Protein AF-A0A7J9HH11-F1 (afdb_monomer_lite)

Sequence (98 aa):
MEICNSAGITVQFVKNVIIHGLQIHHNIPAKRGKIKDGENHHGLWAASDGDGVSLFRDTNVSLDHLSLHHCADGLIDVIQGSTVVTISHCHFTDHNDV

Foldseek 3Di:
DEDEDQDAAEAEPEEDEEDADYEFAHHAKDQWDWDCPDPPDTDTDHIDHFERYEYAQYEQYEYAHYEYEHTRAYPYHYDHNYYNYHYYHYHYDHDDHD

Secondary structure (DSSP, 8-state):
-EE-SS--EEEES-EEEEEES-EEE-------EEEEEETTEEEEE------SEEEES-EEEEEES-EEE--SS-SEEEETT-EEEEEES-EEES----

Structure (mmCIF, N/CA/C/O backbone):
data_AF-A0A7J9HH11-F1
#
_entry.id   AF-A0A7J9HH11-F1
#
loop_
_atom_site.group_PDB
_atom_site.id
_atom_site.type_symbol
_atom_site.label_atom_id
_atom_site.label_alt_id
_atom_site.label_comp_id
_atom_site.label_asym_id
_atom_site.label_entity_id
_atom_site.label_seq_id
_atom_site.pdbx_PDB_ins_code
_atom_site.Cartn_x
_atom_site.Cartn_y
_atom_site.Cartn_z
_atom_site.occupancy
_atom_site.B_iso_or_equiv
_atom_site.auth_seq_id
_atom_site.auth_comp_id
_atom_site.auth_asym_id
_atom_site.auth_atom_id
_atom_site.pdbx_PDB_model_num
ATOM 1 N N . MET A 1 1 ? -6.030 4.422 -14.759 1.00 86.12 1 MET A N 1
ATOM 2 C CA . MET A 1 1 ? -5.167 5.533 -14.300 1.00 86.12 1 MET A CA 1
ATOM 3 C C . MET A 1 1 ? -3.963 4.903 -13.635 1.00 86.12 1 MET A C 1
ATOM 5 O O . MET A 1 1 ? -4.159 3.936 -12.903 1.00 86.12 1 MET A O 1
ATOM 9 N N . GLU A 1 2 ? -2.764 5.409 -13.908 1.00 93.00 2 GLU A N 1
ATOM 10 C CA . GLU A 1 2 ? -1.522 4.886 -13.333 1.00 93.00 2 GLU A CA 1
ATOM 11 C C . GLU A 1 2 ? -0.884 5.878 -12.352 1.00 93.00 2 GLU A C 1
ATOM 13 O O . GLU A 1 2 ? -1.023 7.094 -12.501 1.00 93.00 2 GLU A O 1
ATOM 18 N N . ILE A 1 3 ? -0.207 5.338 -11.341 1.00 93.31 3 ILE A N 1
ATOM 19 C CA . ILE A 1 3 ? 0.686 6.041 -10.422 1.00 93.31 3 ILE A CA 1
ATOM 20 C C . ILE A 1 3 ? 2.038 5.341 -10.538 1.00 93.31 3 ILE A C 1
ATOM 22 O O . ILE A 1 3 ? 2.160 4.154 -10.237 1.00 93.31 3 ILE A O 1
ATOM 26 N N . CYS A 1 4 ? 3.044 6.063 -11.020 1.00 92.31 4 CYS A N 1
ATOM 27 C CA . CYS A 1 4 ? 4.351 5.487 -11.304 1.00 92.31 4 CYS A CA 1
ATOM 28 C C . CYS A 1 4 ? 5.471 6.526 -11.237 1.00 92.31 4 CYS A C 1
ATOM 30 O O . CYS A 1 4 ? 5.234 7.696 -10.934 1.00 92.31 4 CYS A O 1
ATOM 32 N N . ASN A 1 5 ? 6.696 6.101 -11.563 1.00 86.31 5 ASN A N 1
ATOM 33 C CA . ASN A 1 5 ? 7.905 6.930 -11.556 1.00 86.31 5 ASN A CA 1
ATOM 34 C C . ASN A 1 5 ? 8.263 7.444 -10.156 1.00 86.31 5 ASN A C 1
ATOM 36 O O . ASN A 1 5 ? 8.505 8.638 -9.973 1.00 86.31 5 ASN A O 1
ATOM 40 N N . SER A 1 6 ? 8.374 6.543 -9.177 1.00 84.50 6 SER A N 1
ATOM 41 C CA . SER A 1 6 ? 8.676 6.880 -7.768 1.00 84.50 6 SER A CA 1
ATOM 42 C C . SER A 1 6 ? 7.529 7.537 -6.987 1.00 84.50 6 SER A C 1
ATOM 44 O O . SER A 1 6 ? 7.760 8.107 -5.920 1.00 84.50 6 SER A O 1
ATOM 46 N N . ALA A 1 7 ? 6.303 7.489 -7.512 1.00 84.00 7 ALA A N 1
ATOM 47 C CA . ALA A 1 7 ? 5.109 7.865 -6.767 1.00 84.00 7 ALA A CA 1
ATOM 48 C C . ALA A 1 7 ? 4.421 6.619 -6.187 1.00 84.00 7 ALA A C 1
ATOM 50 O O . ALA A 1 7 ? 4.185 5.644 -6.900 1.00 84.00 7 ALA A O 1
ATOM 51 N N . GLY A 1 8 ? 4.057 6.692 -4.908 1.00 91.50 8 GLY A N 1
ATOM 52 C CA . GLY A 1 8 ? 3.225 5.712 -4.210 1.00 91.50 8 GLY A CA 1
ATOM 53 C C . GLY A 1 8 ? 2.081 6.402 -3.475 1.00 91.50 8 GLY A C 1
ATOM 54 O O . GLY A 1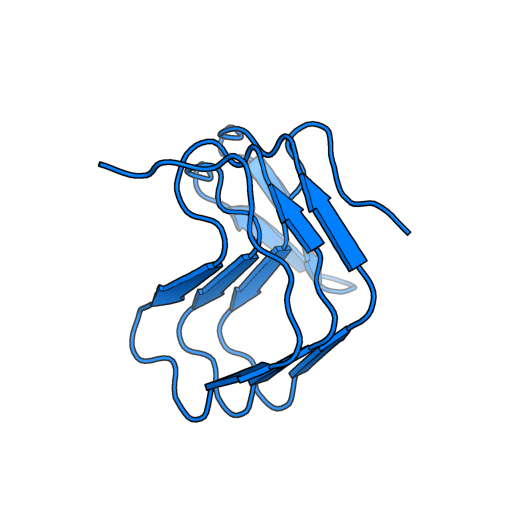 8 ? 1.932 7.627 -3.544 1.00 91.50 8 GLY A O 1
ATOM 55 N N . ILE A 1 9 ? 1.270 5.625 -2.763 1.00 94.38 9 ILE A N 1
ATOM 56 C CA . ILE A 1 9 ? 0.200 6.163 -1.920 1.00 94.38 9 ILE A CA 1
ATOM 57 C C . ILE A 1 9 ? 0.542 5.910 -0.460 1.00 94.38 9 ILE A C 1
ATOM 59 O O . ILE A 1 9 ? 0.702 4.769 -0.048 1.00 94.38 9 ILE A O 1
ATOM 63 N N . THR A 1 10 ? 0.570 6.965 0.347 1.00 93.88 10 THR A N 1
ATOM 64 C CA . THR A 1 10 ? 0.665 6.825 1.799 1.00 93.88 10 THR A CA 1
ATOM 65 C C . THR A 1 10 ? -0.567 7.416 2.459 1.00 93.88 10 THR A C 1
ATOM 67 O O . THR A 1 10 ? -0.947 8.557 2.198 1.00 93.88 10 THR A O 1
ATOM 70 N N . VAL A 1 11 ? -1.179 6.626 3.330 1.00 94.31 11 VAL A N 1
ATOM 71 C CA . VAL A 1 11 ? -2.349 6.976 4.128 1.00 94.31 11 VAL A CA 1
ATOM 72 C C . VAL A 1 11 ? -1.917 6.918 5.593 1.00 94.31 11 VAL A C 1
ATOM 74 O O . VAL A 1 11 ? -1.217 5.986 5.985 1.00 94.31 11 VAL A O 1
ATOM 77 N N . GLN A 1 12 ? -2.215 7.962 6.375 1.00 93.62 12 GLN A N 1
ATOM 78 C CA . GLN A 1 12 ? -1.788 8.029 7.775 1.00 93.62 12 GLN A CA 1
ATOM 79 C C . GLN A 1 12 ? -2.846 8.663 8.670 1.00 93.62 12 GLN A C 1
ATOM 81 O O . GLN A 1 12 ? -3.319 9.767 8.391 1.00 93.62 12 GLN A O 1
ATOM 86 N N . PHE A 1 13 ? -3.121 8.021 9.805 1.00 93.75 13 PHE A N 1
ATOM 87 C CA . PHE A 1 13 ? -4.006 8.516 10.866 1.00 93.75 13 PHE A CA 1
ATOM 88 C C . PHE A 1 13 ? -5.434 8.849 10.408 1.00 93.75 13 PHE A C 1
ATOM 90 O O . PHE A 1 13 ? -6.098 9.702 11.007 1.00 93.75 13 PHE A O 1
ATOM 97 N N . VAL A 1 14 ? -5.933 8.180 9.372 1.00 94.25 14 VAL A N 1
ATOM 98 C CA . VAL A 1 14 ? -7.272 8.417 8.827 1.00 94.25 14 VAL A CA 1
ATOM 99 C C . VAL A 1 14 ? -8.169 7.191 8.946 1.00 94.25 14 VAL A C 1
ATOM 101 O O . VAL A 1 14 ? -7.763 6.084 9.310 1.00 94.25 14 VAL A O 1
ATOM 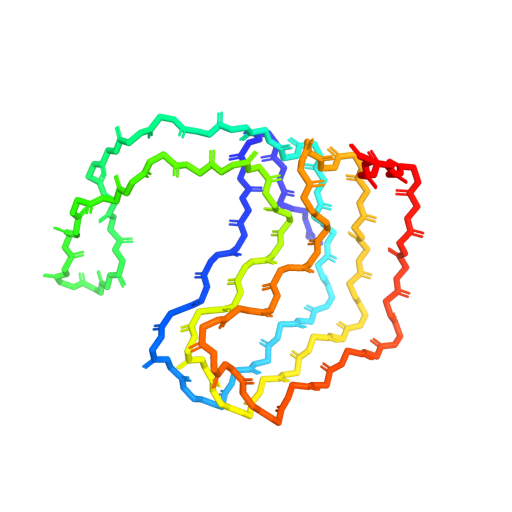104 N N . LYS A 1 15 ? -9.460 7.416 8.701 1.00 97.19 15 LYS A N 1
ATOM 105 C CA . LYS A 1 15 ? -10.487 6.380 8.748 1.00 97.19 15 LYS A CA 1
ATOM 106 C C . LYS A 1 15 ? -11.387 6.465 7.531 1.00 97.19 15 LYS A C 1
ATOM 108 O O . LYS A 1 15 ? -11.631 7.566 7.045 1.00 97.19 15 LYS A O 1
ATOM 113 N N . ASN A 1 16 ? -11.961 5.330 7.136 1.00 97.38 16 ASN A N 1
ATOM 114 C CA . ASN A 1 16 ? -12.980 5.240 6.085 1.00 97.38 16 ASN A CA 1
ATOM 115 C C . ASN A 1 16 ? -12.443 5.665 4.707 1.00 97.38 16 ASN A C 1
ATOM 117 O O . ASN A 1 16 ? -12.954 6.598 4.090 1.00 97.38 16 ASN A O 1
ATOM 121 N N . VAL A 1 17 ? -11.401 4.978 4.235 1.00 97.62 17 VAL A N 1
ATOM 122 C CA . VAL A 1 17 ? -10.754 5.254 2.941 1.00 97.62 17 VAL A CA 1
ATOM 123 C C . VAL A 1 17 ? -11.028 4.116 1.960 1.00 97.62 17 VAL A C 1
ATOM 125 O O . VAL A 1 17 ? -10.959 2.946 2.329 1.00 97.62 17 VAL A O 1
ATOM 128 N N . ILE A 1 18 ? -11.310 4.460 0.702 1.00 97.81 18 ILE A N 1
ATOM 129 C CA . ILE A 1 18 ? -11.416 3.504 -0.405 1.00 97.81 18 ILE A CA 1
ATOM 130 C C . ILE A 1 18 ? -10.393 3.898 -1.469 1.00 97.81 18 ILE A C 1
ATOM 132 O O . ILE A 1 18 ? -10.410 5.031 -1.950 1.00 97.81 18 ILE A O 1
ATOM 136 N N . ILE A 1 19 ? -9.526 2.961 -1.846 1.00 97.62 19 ILE A N 1
ATOM 137 C CA . ILE A 1 19 ? -8.599 3.094 -2.971 1.00 97.62 19 ILE A CA 1
ATOM 138 C C . ILE A 1 19 ? -8.966 2.008 -3.974 1.00 97.62 19 ILE A C 1
ATOM 140 O O . ILE A 1 19 ? -8.894 0.822 -3.652 1.00 97.62 19 ILE A O 1
ATOM 144 N N . HIS A 1 20 ? -9.383 2.412 -5.174 1.00 97.81 20 HIS A N 1
ATOM 145 C CA . HIS A 1 20 ? -9.921 1.477 -6.155 1.00 97.81 20 HIS A CA 1
ATOM 146 C C . HIS A 1 20 ? -9.552 1.820 -7.600 1.00 97.81 20 HIS A C 1
ATOM 148 O O . HIS A 1 20 ? -9.530 2.992 -7.977 1.00 97.81 20 HIS A O 1
ATOM 154 N N . GLY A 1 21 ? -9.313 0.788 -8.417 1.00 97.19 21 GLY A N 1
ATOM 155 C CA . GLY A 1 21 ? -9.177 0.913 -9.874 1.00 97.19 21 GLY A CA 1
ATOM 156 C C . GLY A 1 21 ? -7.888 1.594 -10.351 1.00 97.19 21 GLY A C 1
ATOM 157 O O . GLY A 1 21 ? -7.873 2.215 -11.419 1.00 97.19 21 GLY A O 1
ATOM 158 N N . LEU A 1 22 ? -6.814 1.515 -9.559 1.00 97.31 22 LEU A N 1
ATOM 159 C CA . LEU A 1 22 ? -5.516 2.123 -9.867 1.00 97.31 22 LEU A CA 1
ATOM 160 C C . LEU A 1 22 ? -4.474 1.075 -10.256 1.00 97.31 22 LEU A C 1
ATOM 162 O O . LEU A 1 22 ? -4.467 -0.046 -9.745 1.00 97.31 22 LEU A O 1
ATOM 166 N N . GLN A 1 23 ? -3.556 1.479 -11.129 1.00 96.94 23 GLN A N 1
ATOM 167 C CA . GLN A 1 23 ? -2.336 0.732 -11.421 1.00 96.94 23 GLN A CA 1
ATOM 168 C C . GLN A 1 23 ? -1.161 1.462 -10.769 1.00 96.94 23 GLN A C 1
ATOM 170 O O . GLN A 1 23 ? -0.937 2.631 -11.066 1.00 96.94 23 GLN A O 1
ATOM 175 N N . ILE A 1 24 ? -0.454 0.809 -9.850 1.00 96.75 24 ILE A N 1
ATOM 176 C CA . ILE A 1 24 ? 0.642 1.408 -9.077 1.00 96.75 24 ILE A CA 1
ATOM 177 C C . ILE A 1 24 ? 1.903 0.600 -9.347 1.00 96.75 24 ILE A C 1
ATOM 179 O O . ILE A 1 24 ? 1.927 -0.601 -9.089 1.00 96.75 24 ILE A O 1
ATOM 183 N N . HIS A 1 25 ? 2.938 1.223 -9.902 1.00 95.44 25 HIS A N 1
ATOM 184 C CA . HIS A 1 25 ? 4.125 0.474 -10.303 1.00 95.44 25 HIS A CA 1
ATOM 185 C C . HIS A 1 25 ? 5.385 1.309 -10.425 1.00 95.44 25 HIS A C 1
ATOM 187 O O . HIS A 1 25 ? 5.332 2.529 -10.562 1.00 95.44 25 HIS A O 1
ATOM 193 N N . HIS A 1 26 ? 6.532 0.628 -10.479 1.00 94.56 26 HIS A N 1
ATOM 194 C CA . HIS A 1 26 ? 7.839 1.275 -10.616 1.00 94.56 26 HIS A CA 1
ATOM 195 C C . HIS A 1 26 ? 8.048 2.324 -9.515 1.00 94.56 26 HIS A C 1
ATOM 197 O O . HIS A 1 26 ? 8.517 3.442 -9.768 1.00 94.56 26 HIS A O 1
ATOM 203 N N . ASN A 1 27 ? 7.615 1.974 -8.300 1.00 92.25 27 ASN A N 1
ATOM 204 C CA . ASN A 1 27 ? 7.807 2.826 -7.147 1.00 92.25 27 ASN A CA 1
ATOM 205 C C . ASN A 1 27 ? 9.187 2.563 -6.549 1.00 92.25 27 ASN A C 1
ATOM 207 O O . ASN A 1 27 ? 9.576 1.414 -6.363 1.00 92.25 27 ASN A O 1
ATOM 211 N N . ILE A 1 28 ? 9.937 3.631 -6.299 1.00 91.69 28 ILE A N 1
ATOM 212 C CA . ILE A 1 28 ? 11.310 3.571 -5.794 1.00 91.69 28 ILE A CA 1
ATOM 213 C C . ILE A 1 28 ? 11.456 4.534 -4.612 1.00 91.69 28 ILE A C 1
ATOM 215 O O . ILE A 1 28 ? 10.684 5.496 -4.524 1.00 91.69 28 ILE A O 1
ATOM 219 N N . PRO A 1 29 ? 12.442 4.315 -3.723 1.00 91.19 29 PRO A N 1
ATOM 220 C CA . PRO A 1 29 ? 12.665 5.176 -2.574 1.00 91.19 29 PRO A CA 1
ATOM 221 C C . PRO A 1 29 ? 12.784 6.653 -2.954 1.00 91.19 29 PRO A C 1
ATOM 223 O O . PRO A 1 29 ? 13.563 7.030 -3.838 1.00 91.19 29 PRO A O 1
ATOM 226 N N . ALA A 1 30 ? 12.058 7.509 -2.241 1.00 89.00 30 ALA A N 1
ATOM 227 C CA . ALA A 1 30 ? 12.137 8.953 -2.391 1.00 89.00 30 ALA A CA 1
ATOM 228 C C . ALA A 1 30 ? 12.846 9.580 -1.190 1.00 89.00 30 ALA A C 1
ATOM 230 O O . ALA A 1 30 ? 12.733 9.147 -0.042 1.00 89.00 30 ALA A O 1
ATOM 231 N N . LYS A 1 31 ? 13.593 10.656 -1.446 1.00 90.25 31 LYS A N 1
ATOM 232 C CA . LYS A 1 31 ? 14.270 11.404 -0.383 1.00 90.25 31 LYS A CA 1
ATOM 233 C C . LYS A 1 31 ? 13.244 12.165 0.457 1.00 90.25 31 LYS A C 1
ATOM 235 O O . LYS A 1 31 ? 12.278 12.706 -0.070 1.00 90.25 31 LYS A O 1
ATOM 240 N N . ARG A 1 32 ? 13.538 12.300 1.753 1.00 90.81 32 ARG A N 1
ATOM 241 C CA . ARG A 1 32 ? 12.824 13.201 2.671 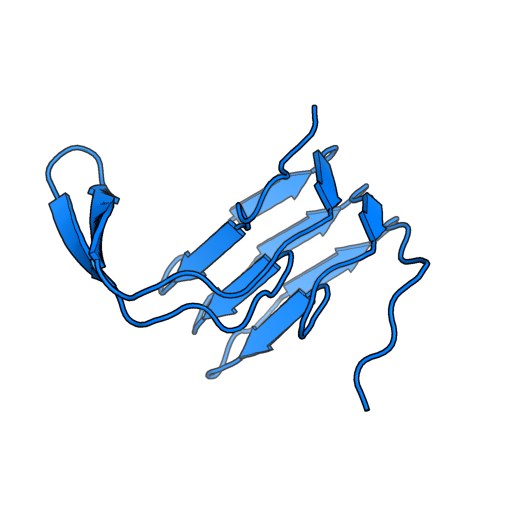1.00 90.81 32 ARG A CA 1
ATOM 242 C C . ARG A 1 32 ? 12.674 14.598 2.074 1.00 90.81 32 ARG A C 1
ATOM 244 O O . ARG A 1 32 ? 13.623 15.151 1.516 1.00 90.81 32 ARG A O 1
ATOM 251 N N . GLY A 1 33 ? 11.509 15.195 2.284 1.00 91.06 33 GLY A N 1
ATOM 252 C CA . GLY A 1 33 ? 11.191 16.514 1.762 1.00 91.06 33 GLY A CA 1
ATOM 253 C C . GLY A 1 33 ? 9.918 17.089 2.363 1.00 91.06 33 GLY A C 1
ATOM 254 O O . GLY A 1 33 ? 9.227 16.445 3.152 1.00 91.06 33 GLY A O 1
ATOM 255 N N . LYS A 1 34 ? 9.630 18.339 2.004 1.00 92.62 34 LYS A N 1
ATOM 256 C CA . LYS A 1 34 ? 8.393 19.009 2.398 1.00 92.62 34 LYS A CA 1
ATOM 257 C C . LYS A 1 34 ? 7.304 18.661 1.387 1.00 92.62 34 LYS A C 1
ATOM 259 O O . LYS A 1 34 ? 7.443 18.993 0.212 1.00 92.62 34 LYS A O 1
ATOM 264 N N . ILE A 1 35 ? 6.245 18.008 1.847 1.00 90.88 35 ILE A N 1
ATOM 265 C CA . ILE A 1 35 ? 5.138 17.530 1.012 1.00 90.88 35 ILE A CA 1
ATOM 266 C C . ILE A 1 35 ? 3.870 18.265 1.433 1.00 90.88 35 ILE A C 1
ATOM 268 O O . ILE A 1 35 ? 3.694 18.587 2.605 1.00 90.88 35 ILE A O 1
ATOM 272 N N . LYS A 1 36 ? 3.007 18.583 0.465 1.00 91.44 36 LYS A N 1
ATOM 273 C CA . LYS A 1 36 ? 1.655 19.062 0.751 1.00 91.44 36 LYS A CA 1
ATOM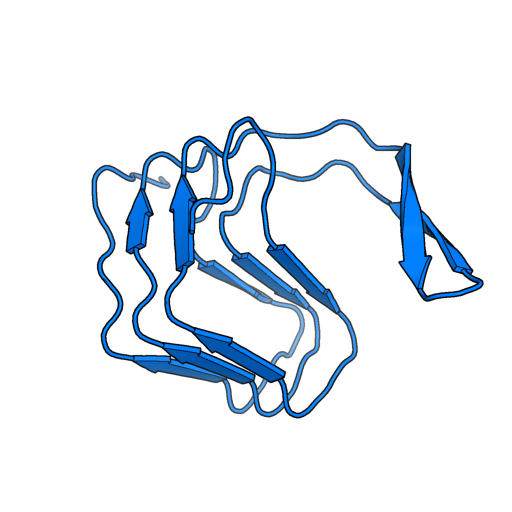 274 C C . LYS A 1 36 ? 0.775 17.850 1.053 1.00 91.44 36 LYS A C 1
ATOM 276 O O . LYS A 1 36 ? 0.433 17.104 0.146 1.00 91.44 36 LYS A O 1
ATOM 281 N N . ASP A 1 37 ? 0.440 17.665 2.315 1.00 87.62 37 ASP A N 1
ATOM 282 C CA . ASP A 1 37 ? -0.320 16.535 2.870 1.00 87.62 37 ASP A CA 1
ATOM 283 C C . ASP A 1 37 ? -1.714 16.958 3.375 1.00 87.62 37 ASP A C 1
ATOM 285 O O . ASP A 1 37 ? -2.473 16.149 3.898 1.00 87.62 37 ASP A O 1
ATOM 289 N N . GLY A 1 38 ? -2.090 18.223 3.170 1.00 87.69 38 GLY A N 1
ATOM 290 C CA . GLY A 1 38 ? -3.449 18.721 3.361 1.00 87.69 38 GLY A CA 1
ATOM 291 C C . GLY A 1 38 ? -3.690 20.004 2.570 1.00 87.69 38 GLY A C 1
ATOM 292 O O . GLY A 1 38 ? -2.758 20.608 2.041 1.00 87.69 38 GLY A O 1
ATOM 293 N N . GLU A 1 39 ? -4.940 20.464 2.495 1.00 91.25 39 GLU A N 1
ATOM 294 C CA . GLU A 1 39 ? -5.301 21.659 1.710 1.00 91.25 39 GLU A CA 1
ATOM 295 C C . GLU A 1 39 ? -4.475 22.895 2.092 1.00 91.25 39 GLU A C 1
ATOM 297 O O . GLU A 1 39 ? -4.005 23.620 1.211 1.00 91.25 39 GLU A O 1
ATOM 302 N N . ASN A 1 40 ? -4.235 23.059 3.397 1.00 93.50 40 ASN A N 1
ATOM 303 C CA . ASN A 1 40 ? -3.499 24.170 4.001 1.00 93.50 40 ASN A CA 1
ATOM 304 C C . ASN A 1 40 ? -2.293 23.706 4.836 1.00 93.50 40 ASN A C 1
ATOM 306 O O . ASN A 1 40 ? -1.778 24.469 5.652 1.00 93.50 40 ASN A O 1
ATOM 310 N N . HIS A 1 41 ? -1.854 22.455 4.671 1.00 91.50 41 HIS A N 1
ATOM 311 C CA . HIS A 1 41 ? -0.782 21.869 5.473 1.00 91.50 41 HIS A CA 1
ATOM 312 C C . HIS A 1 41 ? 0.354 21.353 4.586 1.00 91.50 41 HIS A C 1
ATOM 314 O O . HIS A 1 41 ? 0.133 20.825 3.495 1.00 91.50 41 HIS A O 1
ATOM 320 N N . HIS A 1 42 ? 1.580 21.576 5.058 1.00 93.06 42 HIS A N 1
ATOM 321 C CA . HIS A 1 42 ? 2.796 21.068 4.444 1.00 93.06 42 HIS A CA 1
ATOM 322 C C . HIS A 1 42 ? 3.703 20.478 5.524 1.00 93.06 42 HIS A C 1
ATOM 324 O O . HIS A 1 42 ? 4.429 21.222 6.196 1.00 93.06 42 HIS A O 1
ATOM 330 N N . GLY A 1 43 ? 3.681 19.158 5.669 1.00 89.25 43 GLY A N 1
ATOM 331 C CA . GLY A 1 43 ? 4.558 18.422 6.571 1.00 89.25 43 GLY A CA 1
ATOM 332 C C . GLY A 1 43 ? 5.963 18.189 6.009 1.00 89.25 43 GLY A C 1
ATOM 333 O O . GLY A 1 43 ? 6.187 18.171 4.796 1.00 89.25 43 GLY A O 1
ATOM 334 N N . LEU A 1 44 ? 6.929 17.977 6.907 1.00 91.31 44 LEU A N 1
ATOM 335 C CA . LEU A 1 44 ? 8.213 17.365 6.563 1.00 91.31 44 LEU A CA 1
ATOM 336 C C . LEU A 1 44 ? 8.058 15.848 6.668 1.00 91.31 44 LEU A C 1
ATOM 338 O O . LEU A 1 44 ? 7.811 15.332 7.755 1.00 91.31 44 LEU A O 1
ATOM 342 N N . TRP A 1 45 ? 8.232 15.151 5.553 1.00 89.56 45 TRP A N 1
ATOM 343 C CA . TRP A 1 45 ? 8.085 13.703 5.476 1.00 89.56 45 TRP A CA 1
ATOM 344 C C . TRP A 1 45 ? 9.446 13.012 5.482 1.00 89.56 45 TRP A C 1
ATOM 346 O O . TRP A 1 45 ? 10.438 13.563 4.995 1.00 89.56 45 TRP A O 1
ATOM 356 N N . ALA A 1 46 ? 9.512 11.815 6.068 1.00 87.81 46 ALA A N 1
ATOM 357 C CA . ALA A 1 46 ? 10.709 10.981 6.032 1.00 87.81 46 ALA A CA 1
ATOM 358 C C . ALA A 1 46 ? 11.011 10.499 4.600 1.00 87.81 46 ALA A C 1
ATOM 360 O O . ALA A 1 46 ? 10.276 10.803 3.662 1.00 87.81 46 ALA A O 1
ATOM 361 N N . ALA A 1 47 ? 12.140 9.810 4.424 1.00 88.94 47 ALA A N 1
ATOM 362 C CA . ALA A 1 47 ? 12.364 9.098 3.171 1.00 88.94 47 ALA A CA 1
ATOM 363 C C . ALA A 1 47 ? 11.306 7.992 3.048 1.00 88.94 47 ALA A C 1
ATOM 365 O O . ALA A 1 47 ? 10.891 7.459 4.076 1.00 88.94 47 ALA A O 1
ATOM 366 N N . SER A 1 48 ? 10.857 7.709 1.828 1.00 89.56 48 SER A N 1
ATOM 367 C CA . SER A 1 48 ? 10.010 6.548 1.562 1.00 89.56 48 SER A CA 1
ATOM 368 C C . SER A 1 48 ? 10.880 5.366 1.167 1.00 89.56 48 SER A C 1
ATOM 370 O O . SER A 1 48 ? 11.895 5.554 0.491 1.00 89.56 48 SER A O 1
ATOM 372 N N . ASP A 1 49 ? 10.447 4.171 1.547 1.00 88.25 49 ASP A N 1
ATOM 373 C CA . ASP A 1 49 ? 11.193 2.935 1.305 1.00 88.25 49 ASP A CA 1
ATOM 374 C C . ASP A 1 49 ? 10.861 2.330 -0.072 1.00 88.25 49 ASP A C 1
ATOM 376 O O . ASP A 1 49 ? 11.675 1.637 -0.668 1.00 88.25 49 ASP A O 1
ATOM 380 N N . GLY A 1 50 ? 9.749 2.756 -0.681 1.00 91.25 50 GLY A N 1
ATOM 381 C CA . GLY A 1 50 ? 9.400 2.423 -2.066 1.00 91.25 50 GLY A CA 1
ATOM 382 C C . GLY A 1 50 ? 8.120 1.609 -2.215 1.00 91.25 50 GLY A C 1
ATOM 383 O O . GLY A 1 50 ? 7.893 1.063 -3.297 1.00 91.25 50 GLY A O 1
ATOM 384 N N . ASP A 1 51 ? 7.275 1.562 -1.182 1.00 93.44 51 ASP A N 1
ATOM 385 C CA . ASP A 1 51 ? 6.044 0.773 -1.214 1.00 93.44 51 ASP A CA 1
ATOM 386 C C . ASP A 1 51 ? 5.015 1.293 -2.205 1.00 93.44 51 ASP A C 1
ATOM 388 O O . ASP A 1 51 ? 4.816 2.501 -2.329 1.00 93.44 51 ASP A O 1
ATOM 392 N N . GLY A 1 52 ? 4.270 0.407 -2.861 1.00 94.62 52 GLY A N 1
ATOM 393 C CA . GLY A 1 52 ? 3.132 0.830 -3.683 1.00 94.62 52 GLY A CA 1
ATOM 394 C C . GLY A 1 52 ? 2.076 1.601 -2.877 1.00 94.62 52 GLY A C 1
ATOM 395 O O . GLY A 1 52 ? 1.693 2.719 -3.244 1.00 94.62 52 GLY A O 1
ATOM 396 N N . VAL A 1 53 ? 1.616 1.013 -1.771 1.00 96.56 53 VAL A N 1
ATOM 397 C CA . VAL A 1 53 ? 0.645 1.608 -0.841 1.00 96.56 53 VAL A CA 1
ATOM 398 C C . VAL A 1 53 ? 1.087 1.362 0.599 1.00 96.56 53 VAL A C 1
ATOM 400 O O . VAL A 1 53 ? 1.203 0.210 0.991 1.00 96.56 53 VAL A O 1
ATOM 403 N N . SER A 1 54 ? 1.224 2.403 1.419 1.00 95.62 54 SER A N 1
ATOM 404 C CA . SER A 1 54 ? 1.498 2.266 2.860 1.00 95.62 54 SER A CA 1
ATOM 405 C C . SER A 1 54 ? 0.330 2.823 3.688 1.00 95.62 54 SER A C 1
ATOM 407 O O . SER A 1 54 ? -0.080 3.971 3.499 1.00 95.62 54 SER A O 1
ATOM 409 N N . LEU A 1 55 ? -0.199 2.025 4.618 1.00 96.50 55 LEU A N 1
ATOM 410 C CA . LEU A 1 55 ? -1.257 2.378 5.572 1.00 96.50 55 LEU A CA 1
ATOM 411 C C . LEU A 1 55 ? -0.685 2.441 6.993 1.00 96.50 55 LEU A C 1
ATOM 413 O O . LEU A 1 55 ? -0.284 1.418 7.561 1.00 96.50 55 LEU A O 1
ATOM 417 N N . PHE A 1 56 ? -0.693 3.626 7.599 1.00 95.69 56 PHE A N 1
ATOM 418 C CA . PHE A 1 56 ? -0.090 3.883 8.904 1.00 95.69 56 PHE A CA 1
ATOM 419 C C . PHE A 1 56 ? -1.147 4.289 9.933 1.00 95.69 56 PHE A C 1
ATOM 421 O O . PHE A 1 56 ? -1.638 5.421 9.945 1.00 95.69 56 PHE A O 1
ATOM 428 N N . ARG A 1 57 ? -1.432 3.386 10.879 1.00 95.88 57 ARG A N 1
ATOM 429 C CA . ARG A 1 57 ? -2.385 3.622 11.978 1.00 95.88 57 ARG A CA 1
ATOM 430 C C . ARG A 1 57 ? -3.777 4.044 11.477 1.00 95.88 57 ARG A C 1
ATOM 432 O O . ARG A 1 57 ? -4.431 4.907 12.068 1.00 95.88 57 ARG A O 1
ATOM 439 N N . ASP A 1 58 ? -4.229 3.412 10.401 1.00 96.50 58 ASP A N 1
ATOM 440 C CA . ASP A 1 58 ? -5.519 3.693 9.774 1.00 96.50 58 ASP A CA 1
ATOM 441 C C . ASP A 1 58 ? -6.605 2.714 10.232 1.00 96.50 58 ASP A C 1
ATOM 443 O O . ASP A 1 58 ? -6.344 1.652 10.803 1.00 96.50 58 ASP A O 1
ATOM 447 N N . THR A 1 59 ? -7.875 3.060 10.028 1.00 97.94 59 THR A N 1
ATOM 448 C CA . THR A 1 59 ? -8.983 2.147 10.352 1.00 97.94 59 THR A CA 1
ATOM 449 C C . THR A 1 59 ? -10.064 2.163 9.292 1.00 97.94 59 THR A C 1
ATOM 451 O O . THR A 1 59 ? -10.474 3.231 8.850 1.00 97.94 59 THR A O 1
ATOM 454 N N . ASN A 1 60 ? -10.597 0.989 8.954 1.00 98.06 60 ASN A N 1
ATOM 455 C CA . ASN A 1 60 ? -11.660 0.846 7.959 1.00 98.06 60 ASN A CA 1
ATOM 456 C C . ASN A 1 60 ? -11.204 1.356 6.580 1.00 98.06 60 ASN A C 1
ATOM 458 O O . ASN A 1 60 ? -11.666 2.390 6.093 1.00 98.06 60 ASN A O 1
ATOM 462 N N . VAL A 1 61 ? -10.241 0.646 5.989 1.00 98.12 61 VAL A N 1
ATOM 463 C CA . VAL A 1 61 ? -9.673 0.955 4.668 1.00 98.12 61 VAL A CA 1
ATOM 464 C C . VAL A 1 61 ? -9.962 -0.197 3.710 1.00 98.12 61 VAL A C 1
ATOM 466 O O . VAL A 1 61 ? -9.747 -1.357 4.060 1.00 98.12 61 VAL A O 1
ATOM 469 N N . SER A 1 62 ? -10.432 0.112 2.503 1.00 98.12 62 SER A N 1
ATOM 470 C CA . SER A 1 62 ? -10.648 -0.864 1.432 1.00 98.12 62 SER A CA 1
ATOM 471 C C . SER A 1 62 ? -9.730 -0.568 0.248 1.00 98.12 62 SER A C 1
ATOM 473 O O . SER A 1 62 ? -9.762 0.527 -0.313 1.00 98.12 62 SER A O 1
ATOM 475 N N . LEU A 1 63 ? -8.908 -1.553 -0.106 1.00 98.06 63 LEU A N 1
ATOM 476 C CA . LEU A 1 63 ? -8.036 -1.565 -1.276 1.00 98.06 63 LEU A CA 1
ATOM 477 C C . LEU A 1 63 ? -8.595 -2.596 -2.258 1.00 98.06 63 LEU A C 1
ATOM 479 O O . LEU A 1 63 ? -8.564 -3.792 -1.966 1.00 98.06 63 LEU A O 1
ATOM 483 N N . ASP A 1 64 ? -9.144 -2.150 -3.386 1.00 98.31 64 ASP A N 1
ATOM 484 C CA . ASP A 1 64 ? -9.912 -3.033 -4.268 1.00 98.31 64 ASP A CA 1
ATOM 485 C C . ASP A 1 64 ? -9.636 -2.794 -5.760 1.00 98.31 64 ASP A C 1
ATOM 487 O O . ASP A 1 64 ? -9.476 -1.658 -6.192 1.00 98.31 64 ASP A O 1
ATOM 491 N N . HIS A 1 65 ? -9.565 -3.854 -6.573 1.00 97.81 65 HIS A N 1
ATOM 492 C CA . HIS A 1 65 ? -9.219 -3.761 -8.007 1.00 97.81 65 HIS A CA 1
ATOM 493 C C . HIS A 1 65 ? -7.947 -2.938 -8.285 1.00 97.81 65 HIS A C 1
ATOM 495 O O . HIS A 1 65 ? -7.893 -2.125 -9.214 1.00 97.81 65 HIS A O 1
ATOM 501 N N . LEU A 1 66 ? -6.911 -3.131 -7.466 1.00 97.88 66 LEU A N 1
ATOM 502 C CA . LEU A 1 66 ? -5.605 -2.517 -7.690 1.00 97.88 66 LEU A CA 1
ATOM 503 C C . LEU A 1 66 ? -4.700 -3.454 -8.488 1.00 97.88 66 LEU A C 1
ATOM 505 O O . LEU A 1 66 ? -4.709 -4.661 -8.267 1.00 97.88 66 LEU A O 1
ATOM 509 N N . SER A 1 67 ? -3.888 -2.904 -9.389 1.00 97.62 67 SER A N 1
ATOM 510 C CA . SER A 1 67 ? -2.782 -3.639 -10.020 1.00 97.62 67 SER A CA 1
ATOM 511 C C . SER A 1 67 ? -1.458 -3.091 -9.509 1.00 97.62 67 SER A C 1
ATOM 513 O O . SER A 1 67 ? -1.140 -1.944 -9.820 1.00 97.62 67 SER A O 1
ATOM 515 N N . LEU A 1 68 ? -0.692 -3.881 -8.754 1.00 97.06 68 LEU A N 1
ATOM 516 C CA . LEU A 1 68 ? 0.608 -3.459 -8.226 1.00 97.06 68 LEU A CA 1
ATOM 517 C C . LEU A 1 68 ? 1.740 -4.378 -8.683 1.00 97.06 68 LEU A C 1
ATOM 519 O O . LEU A 1 68 ? 1.603 -5.599 -8.626 1.00 97.06 68 LEU A O 1
ATOM 523 N N . HIS A 1 69 ? 2.838 -3.787 -9.154 1.00 95.56 69 HIS A N 1
ATOM 524 C CA . HIS A 1 69 ? 4.016 -4.516 -9.634 1.00 95.56 69 HIS A CA 1
ATOM 525 C C . HIS A 1 69 ? 5.265 -3.630 -9.644 1.00 95.56 69 HIS A C 1
ATOM 527 O O . HIS A 1 69 ? 5.161 -2.410 -9.750 1.00 95.56 69 HIS A O 1
ATOM 533 N N . HIS A 1 70 ? 6.459 -4.229 -9.597 1.00 94.44 70 HIS A N 1
ATOM 534 C CA . HIS A 1 70 ? 7.735 -3.501 -9.679 1.00 94.44 70 HIS A CA 1
ATOM 535 C C . HIS A 1 70 ? 7.885 -2.354 -8.651 1.00 94.44 70 HIS A C 1
ATOM 537 O O . HIS A 1 70 ? 8.464 -1.312 -8.959 1.00 94.44 70 HIS A O 1
ATOM 543 N N . CYS A 1 71 ? 7.342 -2.502 -7.440 1.00 93.44 71 CYS A N 1
ATOM 544 C CA . CYS A 1 71 ? 7.721 -1.650 -6.306 1.00 93.44 71 CYS A CA 1
ATOM 545 C C . CYS A 1 71 ? 9.046 -2.140 -5.714 1.00 93.44 71 CYS A C 1
ATOM 547 O O . CYS A 1 71 ? 9.321 -3.340 -5.767 1.00 93.44 71 CYS A O 1
ATOM 549 N N . ALA A 1 72 ? 9.856 -1.210 -5.208 1.00 92.06 72 ALA A N 1
ATOM 550 C CA . ALA A 1 72 ? 11.206 -1.490 -4.730 1.00 92.06 72 ALA A CA 1
ATOM 551 C C . ALA A 1 72 ? 11.258 -2.201 -3.371 1.00 92.06 72 ALA A C 1
ATOM 553 O O . ALA A 1 72 ? 12.209 -2.949 -3.166 1.00 92.06 72 ALA A O 1
ATOM 554 N N . ASP A 1 73 ? 10.283 -1.947 -2.492 1.00 91.44 73 ASP A N 1
ATOM 555 C CA . ASP A 1 73 ? 10.182 -2.552 -1.153 1.00 91.44 73 ASP A CA 1
ATOM 556 C C . ASP A 1 73 ? 8.913 -3.404 -1.053 1.00 91.44 73 ASP A C 1
ATOM 558 O O . ASP A 1 73 ? 8.897 -4.450 -1.686 1.00 91.44 73 ASP A O 1
ATOM 562 N N . GLY A 1 74 ? 7.822 -2.956 -0.416 1.00 92.25 74 GLY A N 1
ATOM 563 C CA . GLY A 1 74 ? 6.542 -3.678 -0.404 1.00 92.25 74 GLY A CA 1
ATOM 564 C C . GLY A 1 74 ? 5.571 -3.286 -1.535 1.00 92.25 74 GLY A C 1
ATOM 565 O O . GLY A 1 74 ? 5.607 -2.191 -2.099 1.00 92.25 74 GLY A O 1
ATOM 566 N N . LEU A 1 75 ? 4.612 -4.148 -1.899 1.00 95.00 75 LEU A N 1
ATOM 567 C CA . LEU A 1 75 ? 3.460 -3.696 -2.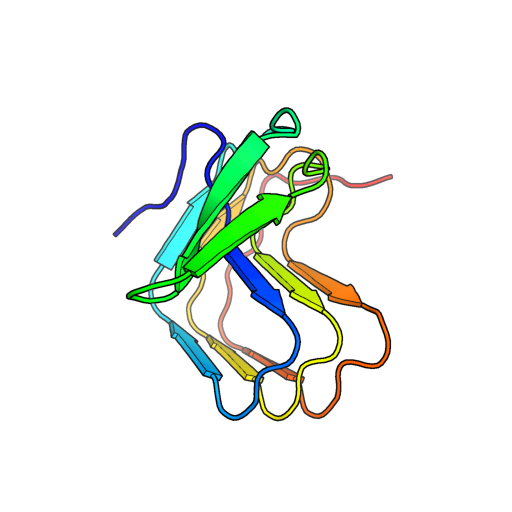711 1.00 95.00 75 LEU A CA 1
ATOM 568 C C . LEU A 1 75 ? 2.446 -2.945 -1.848 1.00 95.00 75 LEU A C 1
ATOM 570 O O . LEU A 1 75 ? 1.989 -1.864 -2.225 1.00 95.00 75 LEU A O 1
ATOM 574 N N . ILE A 1 76 ? 2.071 -3.536 -0.713 1.00 95.94 76 ILE A N 1
ATOM 575 C CA . ILE A 1 76 ? 1.125 -2.967 0.245 1.00 95.94 76 ILE A CA 1
ATOM 576 C C . ILE A 1 76 ? 1.654 -3.207 1.655 1.00 95.94 76 ILE A C 1
ATOM 578 O O . ILE A 1 76 ? 1.704 -4.350 2.105 1.00 95.94 76 ILE A O 1
ATOM 582 N N . ASP A 1 77 ? 1.903 -2.117 2.365 1.00 94.88 77 ASP A N 1
ATOM 583 C CA . ASP A 1 77 ? 2.392 -2.108 3.733 1.00 94.88 77 ASP A CA 1
ATOM 584 C C . ASP A 1 77 ? 1.292 -1.670 4.696 1.00 94.88 77 ASP A C 1
ATOM 586 O O . ASP A 1 77 ? 0.793 -0.547 4.646 1.00 94.88 77 ASP A O 1
ATOM 590 N N . VAL A 1 78 ? 0.880 -2.570 5.592 1.00 95.38 78 VAL A N 1
ATOM 591 C CA . VAL A 1 78 ? -0.147 -2.295 6.607 1.00 95.38 78 VAL A CA 1
ATOM 592 C C . VAL A 1 78 ? 0.495 -2.350 7.983 1.00 95.38 78 VAL A C 1
ATOM 594 O O . VAL A 1 78 ? 0.689 -3.421 8.555 1.00 95.38 78 VAL A O 1
ATOM 597 N N . ILE A 1 79 ? 0.817 -1.181 8.532 1.00 93.94 79 ILE A N 1
ATOM 598 C CA . ILE A 1 79 ? 1.700 -1.069 9.695 1.00 93.94 79 ILE A CA 1
ATOM 599 C C . ILE A 1 79 ? 1.093 -0.235 10.828 1.00 93.94 79 ILE A C 1
ATOM 601 O O . ILE A 1 79 ? 0.073 0.443 10.691 1.00 93.94 79 ILE A O 1
ATOM 605 N N . GLN A 1 80 ? 1.746 -0.292 11.993 1.00 91.81 80 GLN A N 1
ATOM 606 C CA . GLN A 1 80 ? 1.530 0.632 13.120 1.00 91.81 80 GLN A CA 1
ATOM 607 C C . GLN A 1 80 ? 0.095 0.642 13.669 1.00 91.81 80 GLN A C 1
ATOM 609 O O . GLN A 1 80 ? -0.468 1.679 14.018 1.00 91.81 80 GLN A O 1
ATOM 614 N N . GLY A 1 81 ? -0.484 -0.554 13.800 1.00 92.44 81 GLY A N 1
ATOM 615 C CA . GLY A 1 81 ? -1.791 -0.745 14.429 1.00 92.44 81 GLY A CA 1
ATOM 616 C C . GLY A 1 81 ? -2.971 -0.391 13.528 1.00 92.44 81 GLY A C 1
ATOM 617 O O . GLY A 1 81 ? -4.053 -0.109 14.042 1.00 92.44 81 GLY A O 1
ATOM 618 N N . SER A 1 82 ? -2.779 -0.396 12.206 1.00 96.12 82 SER A N 1
ATOM 619 C CA . SER A 1 82 ? -3.881 -0.328 11.248 1.00 96.12 82 SER A CA 1
ATOM 620 C C . SER A 1 82 ? -4.856 -1.499 11.449 1.00 96.12 82 SER A C 1
ATOM 622 O O . SER A 1 82 ? -4.438 -2.637 11.664 1.00 96.12 82 SER A O 1
ATOM 624 N N . THR A 1 83 ? -6.165 -1.234 11.412 1.00 97.00 83 THR A N 1
ATOM 625 C CA . THR A 1 83 ? -7.210 -2.243 11.685 1.00 97.00 83 THR A CA 1
ATOM 626 C C . THR A 1 83 ? -8.362 -2.166 10.690 1.00 97.00 83 THR A C 1
ATOM 628 O O . THR A 1 83 ? -8.623 -1.122 10.098 1.00 97.00 83 THR A O 1
ATOM 631 N N . VAL A 1 84 ? -9.094 -3.273 10.520 1.00 97.38 84 VAL A N 1
ATOM 632 C CA . VAL A 1 84 ? -10.243 -3.348 9.594 1.00 97.38 84 VAL A CA 1
ATOM 633 C C . VAL A 1 84 ? -9.823 -2.934 8.174 1.00 97.38 84 VAL A C 1
ATOM 635 O O . VAL A 1 84 ? -10.423 -2.067 7.544 1.00 97.38 84 VAL A O 1
ATOM 638 N N . VAL A 1 85 ? -8.727 -3.520 7.695 1.00 97.62 85 VAL A N 1
ATOM 639 C CA . VAL A 1 85 ? -8.238 -3.324 6.328 1.00 97.62 85 VAL A CA 1
ATOM 640 C C . VAL A 1 85 ? -8.737 -4.485 5.476 1.00 97.62 85 VAL A C 1
ATOM 642 O O . VAL A 1 85 ? -8.549 -5.643 5.840 1.00 97.62 85 VAL A O 1
ATOM 645 N N . THR A 1 86 ? -9.388 -4.174 4.357 1.00 98.06 86 THR A N 1
ATOM 646 C CA . THR A 1 86 ? -9.828 -5.160 3.363 1.00 98.06 86 THR A CA 1
ATOM 647 C C . THR A 1 86 ? -9.027 -4.969 2.086 1.00 98.06 86 THR A C 1
ATOM 649 O O . THR A 1 86 ? -9.020 -3.874 1.530 1.00 98.06 86 THR A O 1
ATOM 652 N N . ILE A 1 87 ? -8.381 -6.037 1.620 1.00 97.62 87 ILE A N 1
ATOM 653 C CA . ILE A 1 87 ? -7.676 -6.085 0.335 1.00 97.62 87 ILE A CA 1
ATOM 654 C C . ILE A 1 87 ? -8.381 -7.131 -0.528 1.00 97.62 87 ILE A C 1
ATOM 656 O O . ILE A 1 87 ? -8.424 -8.302 -0.149 1.00 97.62 87 ILE A O 1
ATOM 660 N N . SER A 1 88 ? -8.969 -6.723 -1.653 1.00 98.00 88 SER A N 1
ATOM 661 C CA . SER A 1 88 ? -9.812 -7.598 -2.478 1.00 98.00 88 SER A CA 1
ATOM 662 C C . SER A 1 88 ? -9.643 -7.352 -3.975 1.00 98.00 88 SER A C 1
ATOM 664 O O . SER A 1 88 ? -9.401 -6.238 -4.412 1.00 98.00 88 SER A O 1
ATOM 666 N N . HIS A 1 89 ? -9.762 -8.407 -4.786 1.00 97.50 89 HIS A N 1
ATOM 667 C CA . HIS A 1 89 ? -9.706 -8.328 -6.259 1.00 97.50 89 HIS A CA 1
ATOM 668 C C . HIS A 1 89 ? -8.481 -7.597 -6.832 1.00 97.50 89 HIS A C 1
ATOM 670 O O . HIS A 1 89 ? -8.537 -7.046 -7.930 1.00 97.50 89 HIS A O 1
ATOM 676 N N . CYS A 1 90 ? -7.370 -7.584 -6.101 1.00 97.50 90 CYS A N 1
ATOM 677 C CA . CYS A 1 90 ? -6.137 -6.976 -6.570 1.00 97.50 90 CYS A CA 1
ATOM 678 C C . CYS A 1 90 ? -5.287 -7.976 -7.363 1.00 97.50 90 CYS A C 1
ATOM 680 O O . CYS A 1 90 ? -5.330 -9.184 -7.128 1.00 97.50 90 CYS A O 1
ATOM 682 N N . HIS A 1 91 ? -4.489 -7.452 -8.286 1.00 97.31 91 HIS A N 1
ATOM 683 C CA . HIS A 1 91 ? -3.532 -8.194 -9.093 1.00 97.31 91 HIS A CA 1
ATOM 684 C C . HIS A 1 91 ? -2.110 -7.770 -8.710 1.00 97.31 91 HIS A C 1
ATOM 686 O O . HIS A 1 91 ? -1.722 -6.621 -8.927 1.00 97.31 91 HIS A O 1
ATOM 692 N N . PHE A 1 92 ? -1.352 -8.692 -8.118 1.00 96.69 92 PHE A N 1
ATOM 693 C CA . PHE A 1 92 ? 0.012 -8.467 -7.641 1.00 96.69 92 PHE A CA 1
ATOM 694 C C . PHE A 1 92 ? 0.974 -9.347 -8.434 1.00 96.69 92 PHE A C 1
ATOM 696 O O . PHE A 1 92 ? 0.843 -10.572 -8.399 1.00 96.69 92 PHE A O 1
ATOM 703 N N . THR A 1 93 ? 1.916 -8.745 -9.156 1.00 95.50 93 THR A N 1
ATOM 704 C CA . THR A 1 93 ? 2.886 -9.485 -9.981 1.00 95.50 93 THR A CA 1
ATOM 705 C C . THR A 1 93 ? 4.257 -8.834 -9.953 1.00 95.50 93 THR A C 1
ATOM 707 O O . THR A 1 93 ? 4.402 -7.695 -9.516 1.00 95.50 93 THR A O 1
ATOM 710 N N . ASP A 1 94 ? 5.262 -9.569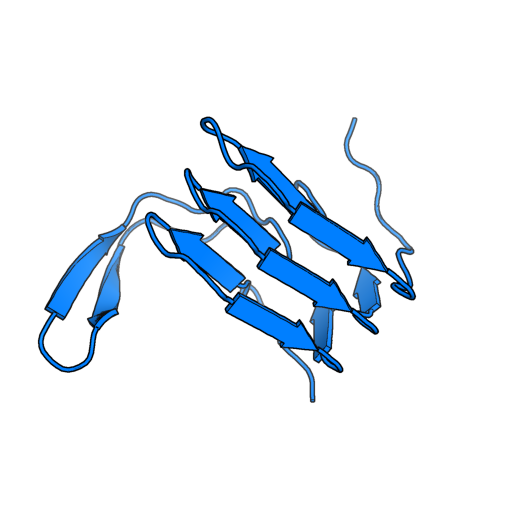 -10.438 1.00 91.25 94 ASP A N 1
ATOM 711 C CA . ASP A 1 94 ? 6.602 -9.046 -10.732 1.00 91.25 94 ASP A CA 1
ATOM 712 C C . ASP A 1 94 ? 7.188 -8.236 -9.572 1.00 91.25 94 ASP A C 1
ATOM 714 O O . ASP A 1 94 ? 7.611 -7.084 -9.703 1.00 91.25 94 ASP A O 1
ATOM 718 N N . HIS A 1 95 ? 7.122 -8.849 -8.397 1.00 87.19 95 HIS A N 1
ATOM 719 C CA . HIS A 1 95 ? 7.550 -8.270 -7.146 1.00 87.19 95 HIS A CA 1
ATOM 720 C C . HIS A 1 95 ? 8.118 -9.361 -6.255 1.00 87.19 95 HIS A C 1
ATOM 722 O O . HIS A 1 95 ? 7.563 -10.459 -6.170 1.00 87.19 95 HIS A O 1
ATOM 728 N N . ASN A 1 96 ? 9.235 -9.048 -5.618 1.00 78.31 96 ASN A N 1
ATOM 729 C CA . ASN A 1 96 ? 9.897 -9.932 -4.689 1.00 78.31 96 ASN A CA 1
ATOM 730 C C . ASN A 1 96 ? 10.519 -9.075 -3.595 1.00 78.31 96 ASN A C 1
ATOM 732 O O . ASN A 1 96 ? 11.434 -8.307 -3.881 1.00 78.31 96 ASN A O 1
ATOM 736 N N . ASP A 1 97 ? 10.017 -9.259 -2.386 1.00 69.25 97 ASP A N 1
ATOM 737 C CA . ASP A 1 97 ? 10.491 -8.622 -1.168 1.00 69.25 97 ASP A CA 1
ATOM 738 C C . ASP A 1 97 ? 10.999 -9.746 -0.248 1.00 69.25 97 ASP A C 1
ATOM 740 O O . ASP A 1 97 ? 10.238 -10.659 0.095 1.00 69.25 97 ASP A O 1
ATOM 744 N N . VAL A 1 98 ? 12.316 -9.782 -0.003 1.00 51.00 98 VAL A N 1
ATOM 745 C CA . VAL A 1 98 ? 13.051 -10.877 0.675 1.00 51.00 98 VAL A CA 1
ATOM 746 C C . VAL A 1 98 ? 13.993 -10.362 1.744 1.00 51.00 98 VAL A C 1
ATOM 748 O O . VAL A 1 98 ? 14.772 -9.431 1.443 1.00 51.00 98 VAL A O 1
#

Organism: NCBI:txid34285

InterPro domains:
  IPR011050 Pectin lyase fold/virulence factor [SSF51126] (5-97)
  IPR012334 Pectin lyase fold [G3DSA:2.160.20.10] (2-98)
  IPR045032 Pectin lyase family [PTHR31683] (2-98)

Radius of gyration: 13.05 Å; chains: 1; bounding box: 27×35×29 Å

pLDDT: mean 93.02, std 6.24, range [51.0, 98.31]